Protein AF-A0A4P0XPY9-F1 (afdb_monomer_lite)

Secondary structure (DSSP, 8-state):
---HHHHHHHHHHHHHHTT--EEE---TT-HHHHHHHHHHHHHTTPPTTSEEE----HHHHHHHHHHHHHHTT-

Sequence (74 aa):
MELPLLQLMRVLAPNLAAGNPVIAKHASIVPHCAETFAHLVREAGAPEGAWTNLFISQDQVAKIIVTIACRARR

Foldseek 3Di:
DDDQLVVVCVVLVVCLVVVHADEDEGDPVPVVSLVVNVVVCVVVVRDPRSYHYDPDDPVVVVVVVVVVVVVVVD

pLDDT: mean 90.03, std 10.5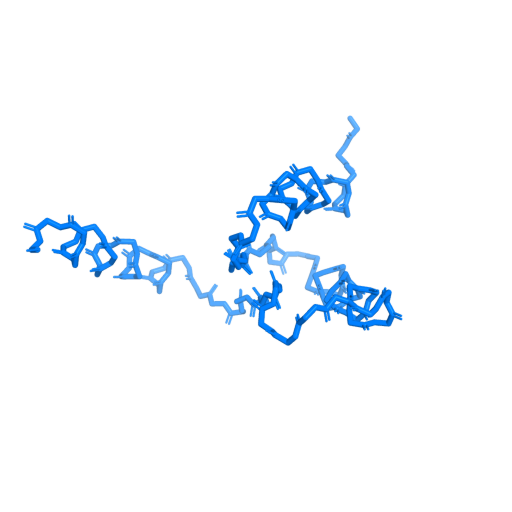7, range [45.94, 96.94]

Radius of gyration: 13.28 Å; chains: 1; bounding box: 33×29×28 Å

Structure (mmCIF, N/CA/C/O backbone):
data_AF-A0A4P0XPY9-F1
#
_entry.id   AF-A0A4P0XPY9-F1
#
loop_
_atom_site.group_PDB
_atom_site.id
_atom_site.type_symbol
_atom_site.label_atom_id
_atom_site.label_alt_id
_atom_site.label_comp_id
_atom_site.label_asym_id
_atom_site.label_entity_id
_atom_site.label_seq_id
_atom_site.pdbx_PDB_ins_code
_atom_site.Cartn_x
_atom_site.Cartn_y
_atom_site.Cartn_z
_atom_site.occupancy
_atom_site.B_iso_or_equiv
_atom_site.auth_seq_id
_atom_site.auth_comp_id
_atom_site.auth_asym_id
_atom_site.auth_atom_id
_atom_site.pdbx_PDB_model_num
ATOM 1 N N . MET A 1 1 ? 3.516 14.320 -16.780 1.00 45.94 1 MET A N 1
ATOM 2 C CA . MET A 1 1 ? 4.485 14.249 -15.668 1.00 45.94 1 MET A CA 1
ATOM 3 C C . MET A 1 1 ? 3.997 13.189 -14.697 1.00 45.94 1 MET A C 1
ATOM 5 O O . MET A 1 1 ? 3.013 13.422 -14.005 1.00 45.94 1 MET A O 1
ATOM 9 N N . GLU A 1 2 ? 4.585 11.996 -14.725 1.00 55.81 2 GLU A N 1
ATOM 10 C CA . GLU A 1 2 ? 4.221 10.923 -13.794 1.00 55.81 2 GLU A CA 1
ATOM 11 C C . GLU A 1 2 ? 4.985 11.118 -12.479 1.00 55.81 2 GLU A C 1
ATOM 13 O O . GLU A 1 2 ? 6.208 11.201 -12.476 1.00 55.81 2 GLU A O 1
ATOM 18 N N . LEU A 1 3 ? 4.259 11.236 -11.364 1.00 80.81 3 LEU A N 1
ATOM 19 C CA . LEU A 1 3 ? 4.811 11.375 -10.013 1.00 80.81 3 LEU A CA 1
ATOM 20 C C . LEU A 1 3 ? 4.489 10.089 -9.230 1.00 80.81 3 LEU A C 1
ATOM 22 O O . LEU A 1 3 ? 3.364 9.971 -8.733 1.00 80.81 3 LEU A O 1
ATOM 26 N N . PRO A 1 4 ? 5.425 9.122 -9.123 1.00 80.56 4 PRO A N 1
ATOM 27 C CA . PRO A 1 4 ? 5.153 7.789 -8.572 1.00 80.56 4 PRO A CA 1
ATOM 28 C C . PRO A 1 4 ? 4.520 7.809 -7.176 1.00 80.56 4 PRO A C 1
ATOM 30 O O . PRO A 1 4 ? 3.546 7.105 -6.928 1.00 80.56 4 PRO A O 1
ATOM 33 N N . LEU A 1 5 ? 5.001 8.686 -6.291 1.00 87.56 5 LEU A N 1
ATOM 34 C CA . LEU A 1 5 ? 4.483 8.817 -4.924 1.00 87.56 5 LEU A CA 1
ATOM 35 C C . LEU A 1 5 ? 3.118 9.516 -4.870 1.00 87.56 5 LEU A C 1
ATOM 37 O O . LEU A 1 5 ? 2.253 9.133 -4.086 1.00 87.56 5 LEU A O 1
ATOM 41 N N . LEU A 1 6 ? 2.884 10.507 -5.735 1.00 89.44 6 LEU A N 1
ATOM 42 C CA . LEU A 1 6 ? 1.605 11.221 -5.776 1.00 89.44 6 LEU A CA 1
ATOM 43 C C . LEU A 1 6 ? 0.462 10.305 -6.239 1.00 89.44 6 LEU A C 1
ATOM 45 O O . LEU A 1 6 ? -0.676 10.460 -5.797 1.00 89.44 6 LEU A O 1
ATOM 49 N N . GLN A 1 7 ? 0.760 9.333 -7.108 1.00 90.62 7 GLN A N 1
ATOM 50 C CA . GLN A 1 7 ? -0.203 8.303 -7.504 1.00 90.62 7 GLN A CA 1
ATOM 51 C C . GLN A 1 7 ? -0.661 7.466 -6.302 1.00 90.62 7 GLN A C 1
ATOM 53 O O . GLN A 1 7 ? -1.857 7.224 -6.161 1.00 90.62 7 GLN A O 1
ATOM 58 N N . LEU A 1 8 ? 0.265 7.079 -5.419 1.00 93.44 8 LEU A N 1
ATOM 59 C CA . LEU A 1 8 ? -0.051 6.320 -4.205 1.00 93.44 8 LEU A CA 1
ATOM 60 C C . LEU A 1 8 ? -0.838 7.175 -3.205 1.00 93.44 8 LEU A C 1
ATOM 62 O O . LEU A 1 8 ? -1.874 6.741 -2.700 1.00 93.44 8 LEU A O 1
ATOM 66 N N . MET A 1 9 ? -0.411 8.423 -2.989 1.00 94.31 9 MET A N 1
ATOM 67 C CA . MET A 1 9 ? -1.056 9.331 -2.038 1.00 94.31 9 MET A CA 1
ATOM 68 C C 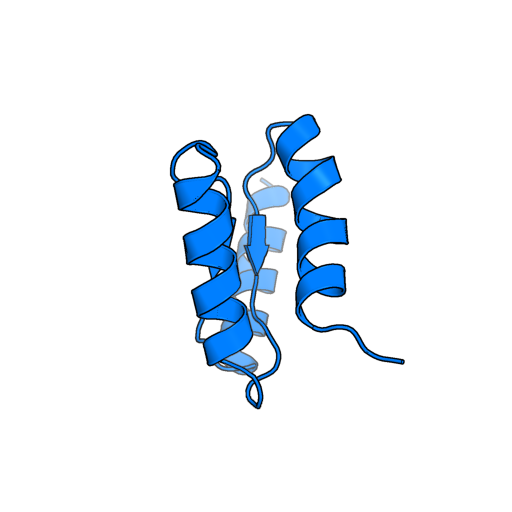. MET A 1 9 ? -2.516 9.630 -2.396 1.00 94.31 9 MET A C 1
ATOM 70 O O . MET A 1 9 ? -3.371 9.675 -1.514 1.00 94.31 9 MET A O 1
ATOM 74 N N . ARG A 1 10 ? -2.831 9.775 -3.690 1.00 94.06 10 ARG A N 1
ATOM 75 C CA . ARG A 1 10 ? -4.209 10.015 -4.149 1.00 94.06 10 ARG A CA 1
ATOM 76 C C . ARG A 1 10 ? -5.154 8.851 -3.839 1.00 94.06 10 ARG A C 1
ATOM 78 O O . ARG A 1 10 ? -6.355 9.071 -3.729 1.00 94.06 10 ARG A O 1
ATOM 85 N N . VAL A 1 11 ? -4.629 7.635 -3.700 1.00 94.56 11 VAL A N 1
ATOM 86 C CA . VAL A 1 11 ? -5.412 6.466 -3.278 1.00 94.56 11 VAL A CA 1
ATOM 87 C C . VAL A 1 11 ? -5.446 6.369 -1.757 1.00 94.56 11 VAL A C 1
ATOM 89 O O . VAL A 1 11 ? -6.519 6.164 -1.194 1.00 94.56 11 VAL A O 1
ATOM 92 N N . LEU A 1 12 ? -4.304 6.545 -1.087 1.00 95.38 12 LEU A N 1
ATOM 93 C CA . LEU A 1 12 ? -4.217 6.424 0.366 1.00 95.38 12 LEU A CA 1
ATOM 94 C C . LEU A 1 12 ? -5.084 7.462 1.083 1.00 95.38 12 LEU A C 1
ATOM 96 O O . LEU A 1 12 ? -5.879 7.081 1.929 1.00 95.38 12 LEU A 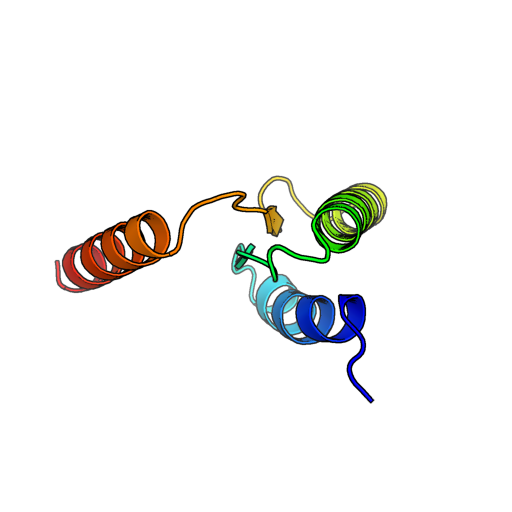O 1
ATOM 100 N N . ALA A 1 13 ? -4.955 8.749 0.755 1.00 94.88 13 ALA A N 1
ATOM 101 C CA . ALA A 1 13 ? -5.596 9.828 1.507 1.00 94.88 13 ALA A CA 1
ATOM 102 C C . ALA A 1 13 ? -7.125 9.665 1.673 1.00 94.88 13 ALA A C 1
ATOM 104 O O . ALA A 1 13 ? -7.592 9.691 2.814 1.00 94.88 13 ALA A O 1
ATOM 105 N N . PRO A 1 14 ? -7.921 9.450 0.603 1.00 96.94 14 PRO A N 1
ATOM 106 C CA . PRO A 1 14 ? -9.363 9.265 0.758 1.00 96.94 14 PRO A CA 1
ATOM 107 C C . PRO A 1 14 ? -9.726 7.944 1.449 1.00 96.94 14 PRO A C 1
ATOM 109 O O . PRO A 1 14 ? -10.687 7.907 2.211 1.00 96.94 14 PRO A O 1
ATOM 112 N N . ASN A 1 15 ? -8.970 6.864 1.220 1.00 96.75 15 ASN A N 1
ATOM 113 C CA . ASN A 1 15 ? -9.253 5.572 1.853 1.00 96.75 15 ASN A CA 1
ATOM 114 C C . ASN A 1 15 ? -8.928 5.590 3.345 1.00 96.75 15 ASN A C 1
ATOM 116 O O . ASN A 1 15 ? -9.734 5.124 4.140 1.00 96.75 15 ASN A O 1
ATOM 120 N N . LEU A 1 16 ? -7.812 6.207 3.731 1.00 94.81 16 LEU A N 1
ATOM 121 C CA . LEU A 1 16 ? -7.436 6.389 5.126 1.00 94.81 16 LEU A CA 1
ATOM 122 C C . LEU A 1 16 ? -8.477 7.231 5.870 1.00 94.81 16 LEU A C 1
ATOM 124 O O . LEU A 1 16 ? -8.889 6.857 6.963 1.00 94.81 16 LEU A O 1
ATOM 128 N N . ALA A 1 17 ? -8.960 8.316 5.254 1.00 94.62 17 ALA A N 1
ATOM 129 C CA . ALA A 1 17 ? -10.043 9.126 5.814 1.00 94.62 17 ALA A CA 1
ATOM 130 C C . ALA A 1 17 ? -11.358 8.336 5.974 1.00 94.62 17 ALA A C 1
ATOM 132 O O . ALA A 1 17 ? -12.093 8.558 6.931 1.00 94.62 17 ALA A O 1
ATOM 133 N N . ALA A 1 18 ? -11.640 7.397 5.067 1.00 96.38 18 ALA A N 1
ATOM 134 C CA . ALA A 1 18 ? -12.793 6.500 5.147 1.00 96.38 18 ALA A CA 1
ATOM 135 C C . ALA A 1 18 ? -12.581 5.290 6.081 1.00 96.38 18 ALA A C 1
ATOM 137 O O . ALA A 1 18 ? -13.503 4.497 6.255 1.00 96.38 18 ALA A O 1
ATOM 138 N N . GLY A 1 19 ? -11.387 5.116 6.660 1.00 94.25 19 GLY A N 1
ATOM 139 C CA . GLY A 1 19 ? -11.042 3.946 7.474 1.00 94.25 19 GLY A CA 1
ATOM 140 C C . GLY A 1 19 ? -10.816 2.658 6.671 1.00 94.25 19 GLY A C 1
ATOM 141 O O . GLY A 1 19 ? -10.816 1.572 7.246 1.00 94.25 19 GLY A O 1
ATOM 142 N N . ASN A 1 20 ? -10.620 2.757 5.355 1.00 95.81 20 ASN A N 1
ATOM 143 C CA . ASN A 1 20 ? -10.364 1.618 4.481 1.00 95.81 20 ASN A CA 1
ATOM 144 C C . ASN A 1 20 ? -8.855 1.334 4.390 1.00 95.81 20 ASN A C 1
ATOM 146 O O . ASN A 1 20 ? -8.100 2.209 3.952 1.00 95.81 20 ASN A O 1
ATOM 150 N N . PRO A 1 21 ? -8.395 0.115 4.724 1.00 94.50 21 PRO A N 1
ATOM 151 C CA . PRO A 1 21 ? -7.016 -0.279 4.471 1.00 94.50 21 PRO A CA 1
ATOM 152 C C . PRO A 1 21 ? -6.759 -0.410 2.965 1.00 94.50 21 PRO A C 1
ATOM 154 O O . PRO A 1 21 ? -7.631 -0.842 2.204 1.00 94.50 21 PRO A O 1
ATOM 157 N N . VAL A 1 22 ? -5.545 -0.073 2.529 1.00 95.88 22 VAL A N 1
ATOM 158 C CA . VAL A 1 22 ? -5.154 -0.130 1.115 1.00 95.88 22 VAL A CA 1
ATOM 159 C C . VAL A 1 22 ? -4.030 -1.133 0.897 1.00 95.88 22 VAL A C 1
ATOM 161 O O . VAL A 1 22 ? -2.962 -1.052 1.501 1.00 95.88 22 VAL A O 1
ATOM 164 N N . ILE A 1 23 ? -4.250 -2.041 -0.052 1.00 93.94 23 ILE A N 1
ATOM 165 C CA . ILE A 1 23 ? -3.212 -2.899 -0.626 1.00 93.94 23 ILE A CA 1
ATOM 166 C C . ILE A 1 23 ? -2.853 -2.387 -2.023 1.00 93.94 23 ILE A C 1
ATOM 168 O O . ILE A 1 23 ? -3.738 -2.124 -2.839 1.00 93.94 23 ILE A O 1
ATOM 172 N N . ALA A 1 24 ? -1.563 -2.240 -2.318 1.00 94.50 24 ALA A N 1
ATOM 173 C CA . ALA A 1 24 ? -1.108 -1.675 -3.585 1.00 94.50 24 ALA A CA 1
ATOM 174 C C . ALA A 1 24 ? 0.027 -2.492 -4.207 1.00 94.50 24 ALA A C 1
ATOM 176 O O . ALA A 1 24 ? 1.039 -2.776 -3.570 1.00 94.50 24 ALA A O 1
ATOM 177 N N . LYS A 1 25 ? -0.110 -2.814 -5.498 1.00 93.75 25 LYS A N 1
ATOM 178 C CA . LYS A 1 25 ? 0.982 -3.319 -6.339 1.00 93.75 25 LYS A CA 1
ATOM 179 C C . LYS A 1 25 ? 1.493 -2.171 -7.201 1.00 93.75 25 LYS A C 1
ATOM 181 O O . LYS A 1 25 ? 0.754 -1.660 -8.041 1.00 93.75 25 LYS A O 1
ATOM 186 N N . HIS A 1 26 ? 2.746 -1.764 -7.011 1.00 93.56 26 HIS A N 1
ATOM 187 C CA . HIS A 1 26 ? 3.330 -0.661 -7.777 1.00 93.56 26 HIS A CA 1
ATOM 188 C C . HIS A 1 26 ? 3.972 -1.128 -9.096 1.00 93.56 26 HIS A C 1
ATOM 190 O O . HIS A 1 26 ? 4.035 -2.325 -9.403 1.00 93.56 26 HIS A O 1
ATOM 196 N N . ALA A 1 27 ? 4.424 -0.183 -9.921 1.00 91.50 27 ALA A N 1
ATOM 197 C CA . ALA A 1 27 ? 5.159 -0.509 -11.137 1.00 91.50 27 ALA A CA 1
ATOM 198 C C . ALA A 1 27 ? 6.485 -1.209 -10.792 1.00 91.50 27 ALA A C 1
ATOM 200 O O . ALA A 1 27 ? 7.198 -0.807 -9.874 1.00 91.50 27 ALA A O 1
ATOM 201 N N . SER A 1 28 ? 6.822 -2.261 -11.542 1.00 90.31 28 SER A N 1
ATOM 202 C CA . SER A 1 28 ? 7.957 -3.136 -11.215 1.00 90.31 28 SER A CA 1
ATOM 203 C C . SER A 1 28 ? 9.324 -2.455 -11.377 1.00 90.31 28 SER A C 1
ATOM 205 O O . SER A 1 28 ? 10.305 -2.932 -10.825 1.00 90.31 28 SER A O 1
ATOM 207 N N . ILE A 1 29 ? 9.386 -1.338 -12.109 1.00 91.56 29 ILE A N 1
ATOM 208 C CA . ILE A 1 29 ? 10.608 -0.551 -12.342 1.00 91.56 29 ILE A CA 1
ATOM 209 C C . ILE A 1 29 ? 10.937 0.430 -11.204 1.00 91.56 29 ILE A C 1
ATOM 211 O O . ILE A 1 29 ? 12.013 1.017 -11.200 1.00 91.56 29 ILE A O 1
ATOM 215 N N . VAL A 1 30 ? 10.027 0.621 -10.242 1.00 91.50 30 VAL A N 1
ATOM 216 C CA . VAL A 1 30 ? 10.180 1.569 -9.120 1.00 91.50 30 VAL A CA 1
ATOM 217 C C . VAL A 1 30 ? 9.846 0.920 -7.763 1.00 91.50 30 VAL A C 1
ATOM 219 O O . VAL A 1 30 ? 9.041 1.456 -6.996 1.00 91.50 30 VAL A O 1
ATOM 222 N N . PRO A 1 31 ? 10.447 -0.238 -7.418 1.00 91.62 31 PRO A N 1
ATOM 223 C CA . PRO A 1 31 ? 10.139 -0.935 -6.167 1.00 91.62 31 PRO A CA 1
ATOM 224 C C . PRO A 1 31 ? 10.526 -0.110 -4.933 1.00 91.62 31 PRO A C 1
ATOM 226 O O . PRO A 1 31 ? 9.804 -0.117 -3.939 1.00 91.62 31 PRO A O 1
ATOM 229 N N . HIS A 1 32 ? 11.611 0.663 -5.026 1.00 92.75 32 HIS A N 1
ATOM 230 C CA . HIS A 1 32 ? 12.088 1.496 -3.927 1.00 92.75 32 HIS A CA 1
ATOM 231 C C . HIS A 1 32 ? 11.097 2.616 -3.587 1.00 92.75 32 HIS A C 1
ATOM 233 O O . HIS A 1 32 ? 10.832 2.858 -2.420 1.00 92.75 32 HIS A O 1
ATOM 239 N N . CYS A 1 33 ? 10.448 3.232 -4.585 1.00 93.00 33 CYS A N 1
ATOM 240 C CA . CYS A 1 33 ? 9.408 4.233 -4.329 1.00 93.00 33 CYS A CA 1
ATOM 241 C C . CYS A 1 33 ? 8.229 3.650 -3.541 1.00 93.00 33 CYS A C 1
ATOM 243 O O . CYS A 1 33 ? 7.688 4.325 -2.669 1.00 93.00 33 CYS A O 1
ATOM 245 N N . ALA A 1 34 ? 7.839 2.405 -3.833 1.00 93.12 34 ALA A N 1
ATOM 246 C CA . ALA A 1 34 ? 6.790 1.735 -3.077 1.00 93.12 34 ALA A CA 1
ATOM 247 C C . ALA A 1 34 ? 7.226 1.532 -1.620 1.00 93.12 34 ALA A C 1
ATOM 249 O O . ALA A 1 34 ? 6.485 1.887 -0.702 1.00 93.12 34 ALA A O 1
ATOM 250 N N . GLU A 1 35 ? 8.429 0.998 -1.400 1.00 94.62 35 GLU A N 1
ATOM 251 C CA . GLU A 1 35 ? 8.987 0.766 -0.063 1.00 94.62 35 GLU A CA 1
ATOM 252 C C . GLU A 1 35 ? 9.113 2.064 0.747 1.0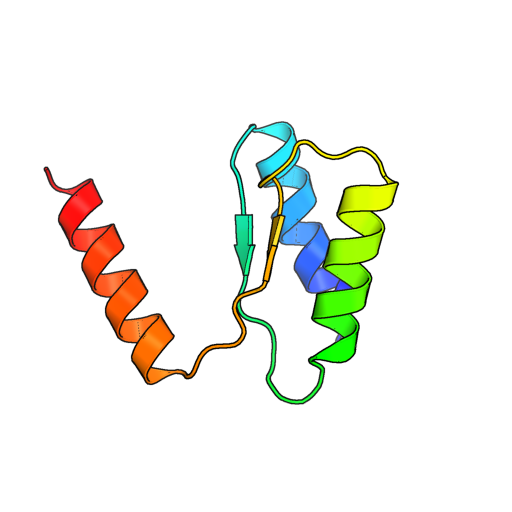0 94.62 35 GLU A C 1
ATOM 254 O O . GLU A 1 35 ? 8.595 2.139 1.863 1.00 94.62 35 GLU A O 1
ATOM 259 N N . THR A 1 36 ? 9.696 3.112 0.158 1.00 94.62 36 THR A N 1
ATOM 260 C CA . THR A 1 36 ? 9.795 4.439 0.779 1.00 94.62 36 THR A CA 1
ATOM 261 C C . THR A 1 36 ? 8.418 4.977 1.154 1.00 94.62 36 THR A C 1
ATOM 263 O O . THR A 1 36 ? 8.245 5.504 2.248 1.00 94.62 36 THR A O 1
ATOM 266 N N . PHE A 1 37 ? 7.411 4.818 0.291 1.00 95.44 37 PHE A N 1
ATOM 267 C CA . PHE A 1 37 ? 6.059 5.271 0.606 1.00 95.44 37 PHE A CA 1
ATOM 268 C C . PHE A 1 37 ? 5.475 4.535 1.817 1.00 95.44 37 PHE A C 1
ATOM 270 O O . PHE A 1 37 ? 4.961 5.179 2.726 1.00 95.44 37 PHE A O 1
ATOM 277 N N . ALA A 1 38 ? 5.604 3.207 1.882 1.00 95.12 38 ALA A N 1
ATOM 278 C CA . ALA A 1 38 ? 5.136 2.441 3.039 1.00 95.12 38 ALA A CA 1
ATOM 279 C C . ALA A 1 38 ? 5.855 2.849 4.336 1.00 95.12 38 ALA A C 1
ATOM 281 O O . ALA A 1 38 ? 5.220 2.933 5.389 1.00 95.12 38 ALA A O 1
ATOM 282 N N . HIS A 1 39 ? 7.154 3.157 4.256 1.00 95.06 39 HIS A N 1
ATOM 283 C CA . HIS A 1 39 ? 7.913 3.686 5.386 1.00 95.06 39 HIS A CA 1
ATOM 284 C C . HIS A 1 39 ? 7.358 5.028 5.868 1.00 95.06 39 HIS A C 1
ATOM 286 O O . HIS A 1 39 ? 7.042 5.160 7.048 1.00 95.06 39 HIS A O 1
ATOM 292 N N . LEU A 1 40 ? 7.162 5.980 4.951 1.00 94.88 40 LEU A N 1
ATOM 293 C CA . LEU A 1 40 ? 6.632 7.311 5.259 1.00 94.88 40 LEU A CA 1
ATOM 294 C C . LEU A 1 40 ? 5.233 7.244 5.878 1.00 94.88 40 LEU A C 1
ATOM 296 O O . LEU A 1 40 ? 4.942 7.975 6.819 1.00 94.88 40 LEU A O 1
ATOM 300 N N . VAL A 1 41 ? 4.368 6.353 5.384 1.00 95.25 41 VAL A N 1
ATOM 301 C CA . VAL A 1 41 ? 3.015 6.163 5.932 1.00 95.25 41 VAL A CA 1
ATOM 302 C C . VAL A 1 41 ? 3.070 5.666 7.377 1.00 95.25 41 VAL A C 1
ATOM 304 O O . VAL A 1 41 ? 2.327 6.156 8.228 1.00 95.25 41 VAL A O 1
ATOM 307 N N . ARG A 1 42 ? 3.978 4.730 7.668 1.00 94.94 42 ARG A N 1
ATOM 308 C CA . ARG A 1 42 ? 4.202 4.220 9.025 1.00 94.94 42 ARG A CA 1
ATOM 309 C C . ARG A 1 42 ? 4.795 5.291 9.943 1.00 94.94 42 ARG A C 1
ATOM 311 O O . ARG A 1 42 ? 4.328 5.447 11.065 1.00 94.94 42 ARG A O 1
ATOM 318 N N . GLU A 1 43 ? 5.788 6.043 9.473 1.00 96.88 43 GLU A N 1
ATOM 319 C CA . GLU A 1 43 ? 6.397 7.146 10.232 1.00 96.88 43 GLU A CA 1
ATOM 320 C C . GLU A 1 43 ? 5.418 8.289 10.511 1.00 96.88 43 GLU A C 1
ATOM 322 O O . GLU A 1 43 ? 5.483 8.904 11.572 1.00 96.88 43 GLU A O 1
ATOM 327 N N . ALA A 1 44 ? 4.467 8.538 9.607 1.00 95.25 44 ALA A N 1
ATOM 328 C CA . ALA A 1 44 ? 3.392 9.505 9.810 1.00 95.25 44 ALA A CA 1
ATOM 329 C C . ALA A 1 44 ? 2.369 9.077 10.884 1.00 95.25 44 ALA A C 1
ATOM 331 O O . ALA A 1 44 ? 1.445 9.833 11.178 1.00 95.25 44 ALA A O 1
ATOM 332 N N . GLY A 1 45 ? 2.513 7.880 11.467 1.00 95.06 45 GLY A N 1
ATOM 333 C CA . GLY A 1 45 ? 1.639 7.376 12.526 1.00 95.06 45 GLY A CA 1
ATOM 334 C C . GLY A 1 45 ? 0.324 6.784 12.021 1.00 95.06 45 GLY A C 1
ATOM 335 O O . GLY A 1 45 ? -0.636 6.697 12.786 1.00 95.06 45 GLY A O 1
ATOM 336 N N . ALA A 1 46 ? 0.248 6.389 10.744 1.00 94.31 46 ALA A N 1
ATOM 337 C CA . ALA A 1 46 ? -0.927 5.689 10.240 1.00 94.31 46 ALA A CA 1
ATOM 338 C C . ALA A 1 46 ? -1.129 4.350 10.984 1.00 94.31 46 ALA A C 1
ATOM 340 O O . ALA A 1 46 ? -0.143 3.708 11.361 1.00 94.31 46 ALA A O 1
ATOM 341 N N . PRO A 1 47 ? -2.385 3.899 11.170 1.00 94.06 47 PRO A N 1
ATOM 342 C CA . PRO A 1 47 ? -2.669 2.608 11.787 1.00 94.06 47 PRO A CA 1
ATOM 343 C C . PRO A 1 47 ? -1.948 1.457 11.082 1.00 94.06 47 PRO A C 1
ATOM 345 O O . PRO A 1 47 ? -1.761 1.471 9.861 1.00 94.06 47 PRO A O 1
ATOM 348 N N . GLU A 1 48 ? -1.580 0.425 11.839 1.00 93.38 48 GLU A N 1
ATOM 349 C CA . GLU A 1 48 ? -1.002 -0.784 11.257 1.00 93.38 48 GLU A CA 1
ATOM 350 C C . GLU A 1 48 ? -1.965 -1.392 10.224 1.00 93.38 48 GLU A C 1
ATOM 352 O O . GLU A 1 48 ? -3.172 -1.482 10.443 1.00 93.38 48 GLU A O 1
ATOM 357 N N . GLY A 1 49 ? -1.436 -1.760 9.056 1.00 92.12 49 GLY A N 1
ATOM 358 C CA . GLY A 1 49 ? -2.243 -2.286 7.953 1.00 92.12 49 GLY A CA 1
ATOM 359 C C . GLY A 1 49 ? -3.016 -1.234 7.148 1.00 92.12 49 GLY A C 1
ATOM 360 O O . GLY A 1 49 ? -3.655 -1.599 6.163 1.00 92.12 49 GLY A O 1
ATOM 361 N N . ALA A 1 50 ? -2.922 0.062 7.478 1.00 95.06 50 ALA A N 1
ATOM 362 C CA . ALA A 1 50 ? -3.517 1.130 6.663 1.00 95.06 50 ALA A CA 1
ATOM 363 C C . ALA A 1 50 ? -2.983 1.137 5.217 1.00 95.06 50 ALA A C 1
ATOM 365 O O . ALA A 1 50 ? -3.710 1.465 4.278 1.00 95.06 50 ALA A O 1
ATOM 366 N N . TRP A 1 51 ? -1.722 0.739 5.037 1.00 96.69 51 TRP A N 1
ATOM 367 C CA . TRP A 1 51 ? -1.077 0.583 3.739 1.00 96.69 51 TRP A CA 1
ATOM 368 C C . TRP A 1 51 ? -0.243 -0.697 3.694 1.00 96.69 51 TRP A C 1
ATOM 370 O O . TRP A 1 51 ? 0.488 -1.007 4.633 1.00 96.69 51 TRP A O 1
ATOM 380 N N . THR A 1 52 ? -0.309 -1.441 2.592 1.00 95.69 52 THR A N 1
ATOM 381 C CA . THR A 1 52 ? 0.528 -2.627 2.362 1.00 95.69 52 THR A CA 1
ATOM 382 C C . THR A 1 52 ? 0.960 -2.713 0.903 1.00 95.69 52 THR A C 1
ATOM 384 O O . THR A 1 52 ? 0.133 -2.714 -0.012 1.00 95.69 52 THR A O 1
ATOM 387 N N . ASN A 1 53 ? 2.269 -2.840 0.681 1.00 95.19 53 ASN A N 1
ATOM 388 C CA . ASN A 1 53 ? 2.825 -3.080 -0.647 1.00 95.19 53 ASN A CA 1
ATOM 389 C C . ASN A 1 53 ? 2.787 -4.564 -1.003 1.00 95.19 53 ASN A C 1
ATOM 391 O O . ASN A 1 53 ? 3.193 -5.415 -0.214 1.00 95.19 53 ASN A O 1
ATOM 395 N N . LEU A 1 54 ? 2.388 -4.860 -2.236 1.00 95.25 54 LEU A N 1
ATOM 396 C CA . LEU A 1 54 ? 2.427 -6.196 -2.809 1.00 95.25 54 LEU A CA 1
ATOM 397 C C . LEU A 1 54 ? 3.511 -6.270 -3.886 1.00 95.25 54 LEU A C 1
ATOM 399 O O . LEU A 1 54 ? 3.369 -5.712 -4.977 1.00 95.25 54 LEU A O 1
ATOM 403 N N . PHE A 1 55 ? 4.578 -7.010 -3.593 1.00 94.88 55 PHE A N 1
ATOM 404 C CA . PHE A 1 55 ? 5.617 -7.362 -4.561 1.00 94.88 55 PHE A CA 1
ATOM 405 C C . PHE A 1 55 ? 5.267 -8.693 -5.222 1.00 94.88 55 PHE A C 1
ATOM 407 O O . PHE A 1 55 ? 5.779 -9.747 -4.859 1.00 94.88 55 PHE A O 1
ATOM 414 N N . ILE A 1 56 ? 4.324 -8.637 -6.161 1.00 94.56 56 ILE A N 1
ATOM 415 C CA . ILE A 1 56 ? 3.736 -9.819 -6.796 1.00 94.56 56 ILE A CA 1
ATOM 416 C C . ILE A 1 56 ? 3.700 -9.692 -8.320 1.00 94.56 56 ILE A C 1
ATOM 418 O O . ILE A 1 56 ? 3.707 -8.586 -8.877 1.00 94.56 56 ILE A O 1
ATOM 422 N N . SER A 1 57 ? 3.640 -10.838 -8.997 1.00 94.44 57 SER A N 1
ATOM 423 C CA . SER A 1 57 ? 3.492 -10.913 -10.449 1.00 94.44 57 SER A CA 1
ATOM 424 C C . SER A 1 57 ? 2.085 -10.517 -10.906 1.00 94.44 57 SER A C 1
ATOM 426 O O . SER A 1 57 ? 1.124 -10.509 -10.133 1.00 94.44 57 SER A O 1
ATOM 428 N N . GLN A 1 58 ? 1.946 -10.223 -12.200 1.00 92.69 58 GLN A N 1
ATOM 429 C CA . GLN A 1 58 ? 0.651 -9.923 -12.814 1.00 92.69 58 GLN A CA 1
ATOM 430 C C . GLN A 1 58 ? -0.344 -11.089 -12.649 1.00 92.69 58 GLN A C 1
ATOM 432 O O . GLN A 1 58 ? -1.511 -10.864 -12.332 1.00 92.69 58 GLN A O 1
ATOM 437 N N . ASP A 1 59 ? 0.128 -12.334 -12.775 1.00 94.88 59 ASP A N 1
ATOM 438 C CA . ASP A 1 59 ? -0.702 -13.532 -12.595 1.00 94.88 59 ASP A CA 1
ATOM 439 C C . ASP A 1 59 ? -1.220 -13.665 -11.160 1.00 94.88 59 ASP A C 1
ATOM 441 O O . ASP A 1 59 ? -2.359 -14.074 -10.927 1.00 94.88 59 ASP A O 1
ATOM 445 N N . GLN A 1 60 ? -0.397 -13.300 -10.174 1.00 94.94 60 GLN A N 1
ATOM 446 C CA . GLN A 1 60 ? -0.813 -13.274 -8.773 1.00 94.94 60 GLN A CA 1
ATOM 447 C C . GLN A 1 60 ? -1.864 -12.185 -8.526 1.00 94.94 60 GLN A C 1
ATOM 449 O O . GLN A 1 60 ? -2.847 -12.450 -7.834 1.00 94.94 60 GLN A O 1
ATOM 454 N N . VAL A 1 61 ? -1.720 -11.004 -9.142 1.00 93.88 61 VAL A N 1
ATOM 455 C CA . VAL A 1 61 ? -2.747 -9.945 -9.091 1.00 93.88 61 VAL A CA 1
ATOM 456 C C . VAL A 1 61 ? -4.083 -10.467 -9.631 1.00 93.88 61 VAL A C 1
ATOM 458 O O . VAL A 1 61 ? -5.109 -10.311 -8.969 1.00 93.88 61 VAL A O 1
ATOM 461 N N . ALA A 1 62 ? -4.080 -11.144 -10.784 1.00 93.00 62 ALA A N 1
ATOM 462 C CA . ALA A 1 62 ? -5.296 -11.704 -11.376 1.00 93.00 62 ALA A CA 1
ATOM 463 C C . ALA A 1 62 ? -5.995 -12.706 -10.437 1.00 93.00 62 ALA A C 1
ATOM 465 O O . ALA A 1 62 ? -7.207 -12.621 -10.226 1.00 93.00 62 ALA A O 1
ATOM 466 N N . LYS A 1 63 ? -5.233 -13.607 -9.803 1.00 93.75 63 LYS A N 1
ATOM 467 C CA . LYS A 1 63 ? -5.767 -14.570 -8.820 1.00 93.75 63 LYS A CA 1
ATOM 468 C C . LYS A 1 63 ? -6.391 -13.882 -7.601 1.00 93.75 63 LYS A C 1
ATOM 470 O O . LYS A 1 63 ? -7.448 -14.311 -7.127 1.00 93.75 63 LYS A O 1
ATOM 475 N N . ILE A 1 64 ? -5.762 -12.816 -7.104 1.00 91.38 64 ILE A N 1
ATOM 476 C CA . ILE A 1 64 ? -6.261 -12.044 -5.957 1.00 91.38 64 ILE A CA 1
ATOM 477 C C . ILE A 1 64 ? -7.591 -11.371 -6.306 1.00 91.38 64 ILE A C 1
ATOM 479 O O . ILE A 1 64 ? -8.554 -11.514 -5.554 1.00 91.38 64 ILE A O 1
ATOM 483 N N . ILE A 1 65 ? -7.684 -10.715 -7.466 1.00 90.75 65 ILE A N 1
ATOM 484 C CA . ILE A 1 65 ? -8.913 -10.039 -7.910 1.00 90.75 65 ILE A CA 1
ATOM 485 C C . ILE A 1 65 ? -10.080 -11.029 -8.001 1.00 90.75 65 ILE A C 1
ATOM 487 O O . ILE A 1 65 ? -11.154 -10.755 -7.465 1.00 90.75 65 ILE A O 1
ATOM 491 N N . VAL A 1 66 ? -9.868 -12.199 -8.616 1.00 91.81 66 VAL A N 1
ATOM 492 C CA . VAL A 1 66 ? -10.898 -13.250 -8.711 1.00 91.81 66 VAL A CA 1
ATOM 493 C C . VAL A 1 66 ? -11.353 -13.697 -7.322 1.00 91.81 66 VAL A C 1
ATOM 495 O O . VAL A 1 66 ? -12.550 -13.790 -7.055 1.00 91.81 66 VAL A O 1
ATOM 498 N N . THR A 1 67 ? -10.404 -13.927 -6.414 1.00 88.44 67 THR A N 1
ATOM 499 C CA . THR A 1 67 ? -10.704 -14.362 -5.044 1.00 88.44 67 THR A CA 1
ATOM 500 C C . THR A 1 67 ? -11.550 -13.331 -4.295 1.00 88.44 67 THR A C 1
ATOM 502 O O . THR A 1 67 ? -12.551 -13.696 -3.673 1.00 88.44 67 THR A O 1
ATOM 505 N N . ILE A 1 68 ? -11.188 -12.047 -4.376 1.00 83.12 68 ILE A N 1
ATOM 506 C CA . ILE A 1 68 ? -11.921 -10.958 -3.715 1.00 83.12 68 ILE A CA 1
ATOM 507 C C . ILE A 1 68 ? -13.321 -10.810 -4.325 1.00 83.12 68 ILE A C 1
ATOM 509 O O . ILE A 1 68 ? -14.306 -10.750 -3.591 1.00 83.12 68 ILE A O 1
ATOM 513 N N . ALA A 1 69 ? -13.432 -10.828 -5.655 1.00 77.94 69 ALA A N 1
ATOM 514 C CA . ALA A 1 69 ? -14.710 -10.711 -6.356 1.00 77.94 69 ALA A CA 1
ATOM 515 C C . ALA A 1 69 ? -15.676 -11.873 -6.058 1.00 77.94 69 ALA A C 1
ATOM 517 O O . ALA A 1 69 ? -16.892 -11.677 -6.064 1.00 77.94 69 ALA A O 1
ATOM 518 N N . CYS A 1 70 ? -15.156 -13.078 -5.806 1.00 77.25 70 CYS A N 1
ATOM 519 C CA . CYS A 1 70 ? -15.957 -14.215 -5.355 1.00 77.25 70 CYS A CA 1
ATOM 520 C C . CYS A 1 70 ? -16.385 -14.078 -3.888 1.00 77.25 70 CYS A C 1
ATOM 522 O O . CYS A 1 70 ? -17.522 -14.410 -3.560 1.00 77.25 70 CYS A O 1
ATOM 524 N N . ARG A 1 71 ? -15.504 -13.584 -3.005 1.00 71.44 71 ARG A N 1
ATOM 525 C CA . ARG A 1 71 ? -15.835 -13.378 -1.583 1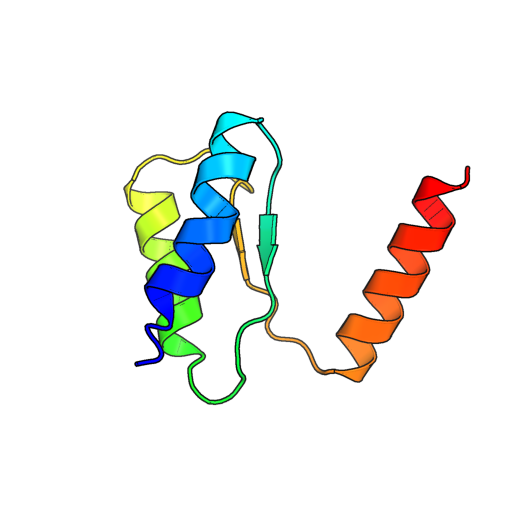.00 71.44 71 ARG A CA 1
ATOM 526 C C . ARG A 1 71 ? -16.864 -12.273 -1.369 1.00 71.44 71 ARG A C 1
ATOM 528 O O . ARG A 1 71 ? -17.708 -12.434 -0.507 1.00 71.44 71 ARG A O 1
ATOM 535 N N . ALA A 1 72 ? -16.837 -11.210 -2.170 1.00 66.19 72 ALA A N 1
ATOM 536 C CA . ALA A 1 72 ? -17.800 -10.111 -2.071 1.00 66.19 72 ALA A CA 1
ATOM 537 C C . ALA A 1 72 ? -19.229 -10.469 -2.544 1.00 66.19 72 ALA A C 1
ATOM 539 O O . ALA A 1 72 ? -20.136 -9.658 -2.396 1.00 66.19 72 ALA A O 1
ATOM 540 N N . ARG A 1 73 ? -19.434 -11.648 -3.154 1.00 59.09 73 ARG A N 1
ATOM 541 C CA . ARG A 1 73 ? -20.749 -12.139 -3.622 1.00 59.09 73 ARG A CA 1
ATOM 542 C C . ARG A 1 73 ? -21.393 -13.175 -2.696 1.00 59.09 73 ARG A C 1
ATOM 544 O O . ARG A 1 73 ? -22.428 -13.732 -3.056 1.00 59.09 73 ARG A O 1
ATOM 551 N N . ARG A 1 74 ? -20.766 -13.479 -1.564 1.00 50.28 74 ARG A N 1
ATOM 552 C CA . ARG A 1 74 ? -21.348 -14.286 -0.489 1.00 50.28 74 ARG A CA 1
ATOM 553 C C . ARG A 1 74 ? -21.676 -13.377 0.679 1.00 50.28 74 ARG A C 1
ATOM 555 O O . ARG A 1 74 ? -22.685 -13.676 1.343 1.00 50.28 74 ARG A O 1
#

InterPro domains:
  IPR015590 Aldehyde dehydrogenase domain [PF00171] (3-66)
  IPR016161 Aldehyde/histidinol dehydrogenase [SSF53720] (3-66)
  IPR016162 Aldehyde dehydrogenase, N-terminal [G3DSA:3.40.605.10] (2-72)
  IPR047110 Succinate-semialdehyde dehydrogenase [NADP(+)] GABD/Sad-like [PTHR43217] (3-66)

Organism: Klebsiella pneumoniae (NCBI:txid573)

=== Feature glossary ===
Annotated list of the representations used here:

Nearest PDB structures. The Foldseek neighbor list gives the closest experimentally determined structures in the PDB, ranked by structural alignment. TM-score near 1 means near-identical fold; near 0.3 means only rough topology match. This is how one finds what a novel AlphaFold prediction most resembles in the solved-structure universe.

Foldseek 3Di. Foldseek's 3Di representation compresses backbone geometry into a per-residue letter drawn from a learned twenty-state alphabet. It captures the tertiary interaction pattern around each residue — which residues are packed against it in space, regardless of where they are in sequence.

Radius of gyration, Cα contacts, bounding box. Radius of gyration (Rg) is the root-mean-square distance of Cα atoms from their centroid — a single number for overall size and compactness. A globular domain of N residues has Rg ≈ 2.2·N^0.38 Å; an extended or disordered chain has a much larger Rg. The Cα contact count is the number of residue pairs whose Cα atoms are within 8 Å and are more than four positions apart in sequence — a standard proxy for tertiary packing density. The bounding box is the smallest axis-aligned box enclosing all Cα atoms.

InterPro / GO / CATH / organism. The annotation block draws on four external resources. InterPro: which protein families and domains the sequence belongs to. GO: standardized terms for what the protein does, what process it participates in, and where in the cell it acts. CATH: which structural fold it has in the CATH hierarchy. Organism: the species of origin.

mmCIF coordinates. The mmCIF block holds the 3D Cartesian coordinates of each backbone atom (N, Cα, C, O) in ångströms. mmCIF is the PDB's canonical archive format — a tagged-loop text representation of the atomic model.

pLDDT. pLDDT is the predicted lDDT-Cα score: AlphaFold's confidence that the local environment of each residue (all inter-atomic distances within 15 Å) is correctly placed. It is a per-residue number between 0 and 100, with higher meaning more reliable.

Backbone torsions (φ/ψ). φ (phi) and ψ (psi) are the two rotatable backbone dihedrals per residue: φ is the C(i-1)–N–Cα–C torsion, ψ is the N–Cα–C–N(i+1) torsion, both in degrees on (−180°, 180°]. α-helical residues cluster near (−60°, −45°); β-strand residues near (−120°, +130°). A Ramachandran plot is simply a scatter of (φ, ψ) for every residue.

B-factor. For experimental (PDB) structures, the B-factor (temperature factor) quantifies the positional spread of each atom in the crystal — a combination of thermal vibration and static disorder — in units of Å². High B-factors mark flexible loops or poorly resolved regions; low B-factors mark the rigid, well-ordered core.

Secondary structure (3-state, P-SEA). SS3 is a coarse helix/strand/coil call (letters a/b/c) made by the P-SEA algorithm from inter-Cα distances and dihedrals. It is less detailed than DSSP but needs only Cα positions.

Predicted aligned error. Predicted aligned error is AlphaFold's pairwise confidence. Unlike pLDDT (per-residue), PAE is per-residue-pair and captures whether two parts of the structure are correctly placed relative to each other. Units are ångströms of expected positional error.

Solvent-accessible surface area. Solvent-accessible surface area (SASA) is the area in Å² traced out by the centre of a 1.4 Å probe sphere (a water molecule) rolled over the protein's van der Waals surface (Shrake–Rupley / Lee–Richards construction). Buried residues have near-zero SASA; fully exposed residues can exceed 200 Å². The total SASA scales roughly with the number of surface residues.

Secondary structure (8-state, DSSP). The SS8 string is DSSP's per-residue secondary-structure call. α-helix (H) means an i→i+4 H-bond ladder; β-strand (E) means the residue participates in a β-sheet; 3₁₀ (G) and π (I) are tighter and wider helices; T/S are turns/bends; '-' is loop.

Rendered structure images. Structure images are PyMOL renders from six orthogonal camera directions. Cartoon representation draws helices as coils and strands as arrows; sticks shows the backbone as bonds; surface shows the solvent-excluded envelope. Rainbow coloring maps sequence position to hue (blue→red, N→C); chain coloring assigns a distinct color per polypeptide.

Sequence. The amino-acid sequence is the protein's primary structure: the linear order of residues from the N-terminus to the C-terminus, written in one-letter code. Everything else here — the 3D coordinates, the secondary structure, the domain annotations — is ultimately a consequence of this string.

Contact-map, Ramachandran, and PAE plots. Three diagnostic plots acco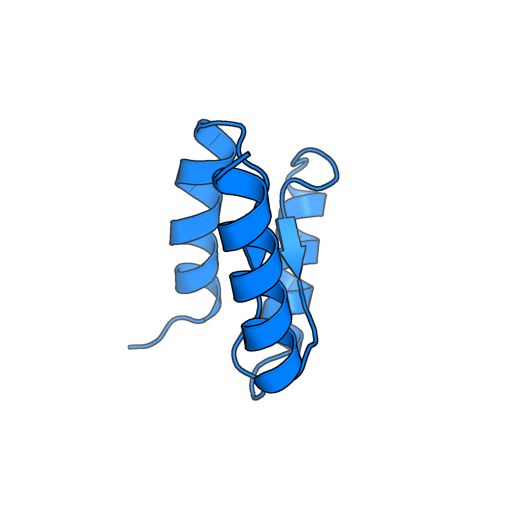mpany the record. The Cα contact map visualizes the tertiary structure as a 2D adjacency matrix (8 Å cutoff, sequence-local contacts suppressed). The Ramachandran plot shows the distribution of backbone (φ, ψ) torsions, with points in the α and β basins reflecting secondary structure content. The PAE plot shows AlphaFold's inter-residue confidence as a color matrix.